Protein AF-A0A151SCG5-F1 (afdb_monomer_lite)

pLDDT: mean 90.66, std 7.93, range [55.75, 97.69]

InterPro domains:
  IPR059462 Domain of unknown function DUF8418 [PF28509] (10-48)

Organism: Cajanus cajan (NCBI:txid3821)

Radius of gyration: 13.79 Å; chains: 1; bounding box: 36×29×30 Å

Secondary structure (DSSP, 8-state):
-PPP--HHHHHHHHHHHHSSTT-SS-HHHHHHHHSS-HHHHHHHHHHHHHH-GGGS--B-TTS-B-----

Structure (mmCIF, N/CA/C/O backbone):
data_AF-A0A151SCG5-F1
#
_entry.id   AF-A0A151SCG5-F1
#
loop_
_atom_site.group_PDB
_atom_site.id
_atom_site.type_symbol
_atom_site.label_atom_id
_atom_site.label_alt_id
_atom_site.label_comp_id
_atom_site.label_asym_id
_atom_site.label_entity_id
_atom_site.label_seq_id
_atom_site.pdbx_PDB_ins_code
_atom_site.Cartn_x
_atom_site.Cartn_y
_atom_site.Cartn_z
_atom_site.occupancy
_atom_site.B_iso_or_equiv
_atom_site.auth_seq_id
_atom_site.auth_comp_id
_atom_site.auth_asym_id
_atom_site.auth_atom_id
_atom_site.pdbx_PDB_model_num
ATOM 1 N N . LEU A 1 1 ? 16.509 15.073 -15.613 1.00 55.75 1 LEU A N 1
ATOM 2 C CA . LEU A 1 1 ? 16.578 15.469 -14.188 1.00 55.75 1 LEU A CA 1
ATOM 3 C C . LEU A 1 1 ? 15.695 14.520 -13.394 1.00 55.75 1 LEU A C 1
ATOM 5 O O . LEU A 1 1 ? 14.515 14.412 -13.704 1.00 55.75 1 LEU A O 1
ATOM 9 N N . MET A 1 2 ? 16.270 13.777 -12.453 1.00 61.53 2 MET A N 1
ATOM 10 C CA . MET A 1 2 ? 15.512 12.937 -11.526 1.00 61.53 2 MET A CA 1
ATOM 11 C C . MET A 1 2 ? 14.877 13.859 -10.481 1.00 61.53 2 MET A C 1
ATOM 13 O O . MET A 1 2 ? 15.591 14.591 -9.806 1.00 61.53 2 MET A O 1
ATOM 17 N N . ILE A 1 3 ? 13.545 13.888 -10.412 1.00 76.94 3 ILE A N 1
ATOM 18 C CA . ILE A 1 3 ? 12.815 14.631 -9.378 1.00 76.94 3 ILE A CA 1
ATOM 19 C C . ILE A 1 3 ? 12.685 13.698 -8.180 1.00 76.94 3 ILE A C 1
ATOM 21 O O . ILE A 1 3 ? 12.064 12.638 -8.306 1.00 76.94 3 ILE A O 1
ATOM 25 N N . ASP A 1 4 ? 13.265 14.087 -7.048 1.00 77.00 4 ASP A N 1
ATOM 26 C CA . ASP A 1 4 ? 13.021 13.397 -5.789 1.00 77.00 4 ASP A CA 1
ATOM 27 C C . ASP A 1 4 ? 11.569 13.641 -5.356 1.00 77.00 4 ASP A C 1
ATOM 29 O O . ASP A 1 4 ? 11.104 14.778 -5.284 1.00 77.00 4 ASP A O 1
ATOM 33 N N . ARG A 1 5 ? 10.829 12.550 -5.155 1.00 79.88 5 ARG A N 1
ATOM 34 C CA . ARG A 1 5 ? 9.425 12.567 -4.720 1.00 79.88 5 ARG A CA 1
ATOM 35 C C . ARG A 1 5 ? 9.252 11.961 -3.327 1.00 79.88 5 ARG A C 1
ATOM 37 O O . ARG A 1 5 ? 8.131 11.590 -2.993 1.00 79.88 5 ARG A O 1
ATOM 44 N N . CYS A 1 6 ? 10.341 11.780 -2.575 1.00 85.50 6 CYS A N 1
ATOM 45 C CA . CYS A 1 6 ? 10.340 11.157 -1.251 1.00 85.50 6 CYS A CA 1
ATOM 46 C C . CYS A 1 6 ? 9.602 9.805 -1.249 1.00 85.50 6 CYS A C 1
ATOM 48 O O . CYS A 1 6 ? 8.745 9.540 -0.410 1.00 85.50 6 CYS A O 1
ATOM 50 N N . ARG A 1 7 ? 9.887 8.946 -2.241 1.00 84.25 7 ARG A N 1
ATOM 51 C CA . ARG A 1 7 ? 9.138 7.691 -2.474 1.00 84.25 7 ARG A CA 1
ATOM 52 C C . ARG A 1 7 ? 9.116 6.778 -1.249 1.00 84.25 7 ARG A C 1
ATOM 54 O O . ARG A 1 7 ? 8.079 6.202 -0.938 1.00 84.25 7 ARG A O 1
ATOM 61 N N . GLU A 1 8 ? 10.256 6.654 -0.578 1.00 87.19 8 GLU A N 1
ATOM 62 C CA . GLU A 1 8 ? 10.399 5.835 0.626 1.00 87.19 8 GLU A CA 1
ATOM 63 C C . GLU A 1 8 ? 9.584 6.399 1.795 1.00 87.19 8 GLU A C 1
ATOM 65 O O . GLU A 1 8 ? 8.888 5.654 2.480 1.00 87.19 8 GLU A O 1
ATOM 70 N N . GLU A 1 9 ? 9.589 7.720 1.977 1.00 89.94 9 GLU A N 1
ATOM 71 C CA . GLU A 1 9 ? 8.769 8.388 2.989 1.00 89.94 9 GLU A CA 1
ATOM 72 C C . GLU A 1 9 ? 7.274 8.198 2.706 1.00 89.94 9 GLU A C 1
ATOM 74 O O . GLU A 1 9 ? 6.520 7.813 3.597 1.00 89.94 9 GLU A O 1
ATOM 79 N N . GLY A 1 10 ? 6.853 8.364 1.448 1.00 90.44 10 GLY A N 1
ATOM 80 C CA . GLY A 1 10 ? 5.476 8.113 1.023 1.00 90.44 10 GLY A CA 1
ATOM 81 C C . GLY A 1 10 ? 5.028 6.671 1.275 1.00 90.44 10 GLY A C 1
ATOM 82 O O . GLY A 1 10 ? 3.922 6.451 1.770 1.00 90.44 10 GLY A O 1
ATOM 83 N N . HIS A 1 11 ? 5.896 5.692 1.000 1.00 90.94 11 HIS A N 1
ATOM 84 C CA . HIS A 1 11 ? 5.647 4.291 1.342 1.00 90.94 11 HIS A CA 1
ATOM 85 C C . HIS A 1 11 ? 5.486 4.097 2.852 1.00 90.94 11 HIS A C 1
ATOM 87 O O . HIS A 1 11 ? 4.530 3.464 3.294 1.00 90.94 11 HIS A O 1
ATOM 93 N N . ASN A 1 12 ? 6.402 4.648 3.651 1.00 92.62 12 ASN A N 1
ATOM 94 C CA . ASN A 1 12 ? 6.375 4.486 5.101 1.00 92.62 12 ASN A CA 1
ATOM 95 C C . ASN A 1 12 ? 5.117 5.110 5.714 1.00 92.62 12 ASN A C 1
ATOM 97 O O . ASN A 1 12 ? 4.505 4.501 6.589 1.00 92.62 12 ASN A O 1
ATOM 101 N N . LEU A 1 13 ? 4.697 6.279 5.226 1.00 93.88 13 LEU A N 1
ATOM 102 C CA . LEU A 1 13 ? 3.443 6.916 5.629 1.00 93.88 13 LEU A CA 1
ATOM 103 C C . LEU A 1 13 ? 2.241 6.032 5.295 1.00 93.88 13 LEU A C 1
ATOM 105 O O . LEU A 1 13 ? 1.464 5.700 6.186 1.00 93.88 13 LEU A O 1
ATOM 109 N N . LEU A 1 14 ? 2.126 5.574 4.043 1.00 93.00 14 LEU A N 1
ATOM 110 C CA . LEU A 1 14 ? 1.034 4.695 3.624 1.00 93.00 14 LEU A CA 1
ATOM 111 C C . LEU A 1 14 ? 0.987 3.409 4.458 1.00 93.00 14 LEU A C 1
ATOM 113 O O . LEU A 1 14 ? -0.090 2.986 4.886 1.00 93.00 14 LEU A O 1
ATOM 117 N N . PHE A 1 15 ? 2.147 2.794 4.698 1.00 95.00 15 PHE A N 1
ATOM 118 C CA . PHE A 1 15 ? 2.236 1.590 5.506 1.00 95.00 15 PHE A CA 1
ATOM 119 C C . PHE A 1 15 ? 1.734 1.867 6.924 1.00 95.00 15 PHE A C 1
ATOM 121 O O . PHE A 1 15 ? 0.764 1.245 7.354 1.00 95.00 15 PHE A O 1
ATOM 128 N N . ASN A 1 16 ? 2.334 2.836 7.617 1.00 95.62 16 ASN A N 1
ATOM 129 C CA . ASN A 1 16 ? 2.029 3.153 9.014 1.00 95.62 16 ASN A CA 1
ATOM 130 C C . ASN A 1 16 ? 0.570 3.578 9.237 1.00 95.62 16 ASN A C 1
ATOM 132 O O . ASN A 1 16 ? -0.027 3.247 10.263 1.00 95.62 16 ASN A O 1
ATOM 136 N N . ASP A 1 17 ? -0.027 4.244 8.254 1.00 96.25 17 ASP A N 1
ATOM 137 C CA . ASP A 1 17 ? -1.401 4.725 8.324 1.00 96.25 17 ASP A CA 1
ATOM 138 C C . ASP A 1 17 ? -2.446 3.603 8.274 1.00 96.25 17 ASP A C 1
ATOM 140 O O . ASP A 1 17 ? -3.523 3.743 8.861 1.00 96.25 17 ASP A O 1
ATOM 144 N N . TYR A 1 18 ? -2.158 2.490 7.589 1.00 96.19 18 TYR A N 1
ATOM 145 C CA . TYR A 1 18 ? -3.178 1.494 7.231 1.00 96.19 18 TYR A CA 1
ATOM 146 C C . TYR A 1 18 ? -2.864 0.045 7.633 1.00 96.19 18 TYR A C 1
ATOM 148 O O . TYR A 1 18 ? -3.794 -0.759 7.767 1.00 96.19 18 TYR A O 1
ATOM 156 N N . PHE A 1 19 ? -1.593 -0.333 7.786 1.00 94.94 19 PHE A N 1
ATOM 157 C CA . PHE A 1 19 ? -1.165 -1.739 7.850 1.00 94.94 19 PHE A CA 1
ATOM 158 C C . PHE A 1 19 ? -0.692 -2.259 9.222 1.00 94.94 19 PHE A C 1
ATOM 160 O O . PHE A 1 19 ? -0.864 -3.455 9.475 1.00 94.94 19 PHE A O 1
ATOM 167 N N . PRO A 1 20 ? -0.174 -1.444 10.150 1.00 95.62 20 PRO A N 1
ATOM 168 C CA . PRO A 1 20 ? 0.034 -1.877 11.526 1.00 95.62 20 PRO A CA 1
ATOM 169 C C . PRO A 1 20 ? -1.267 -2.283 12.227 1.00 95.62 20 PRO A C 1
ATOM 171 O O . PRO A 1 20 ? -2.371 -2.038 11.736 1.00 95.62 20 PRO A O 1
ATOM 174 N N . GLU A 1 21 ? -1.137 -2.923 13.386 1.00 92.81 21 GLU A 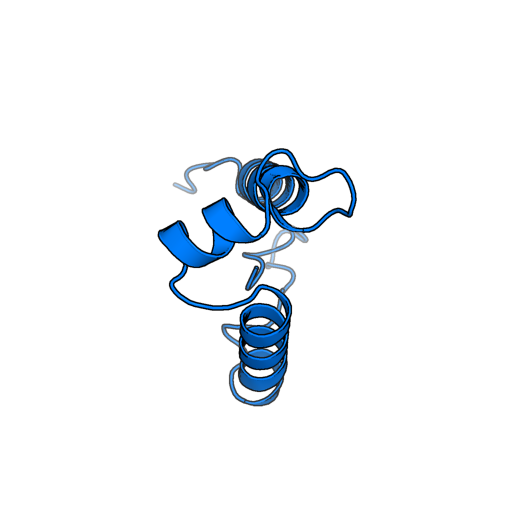N 1
ATOM 175 C CA . GLU A 1 21 ? -2.272 -3.192 14.278 1.00 92.81 21 GLU A CA 1
ATOM 176 C C . GLU A 1 21 ? -2.803 -1.892 14.904 1.00 92.81 21 GLU A C 1
ATOM 178 O O . GLU A 1 21 ? -4.006 -1.650 14.910 1.00 92.81 21 GLU A O 1
ATOM 183 N N . ASN A 1 22 ? -1.892 -1.002 15.309 1.00 94.12 22 ASN A N 1
ATOM 184 C CA . ASN A 1 22 ? -2.193 0.339 15.818 1.00 94.12 22 ASN A CA 1
ATOM 185 C C . ASN A 1 22 ? -2.236 1.388 14.690 1.00 94.12 22 ASN A C 1
ATOM 187 O O . ASN A 1 22 ? -1.702 2.486 14.838 1.00 94.12 22 ASN A O 1
ATOM 191 N N . SER A 1 23 ? -2.796 1.031 13.531 1.00 95.94 23 SER A N 1
ATOM 192 C CA . SER A 1 23 ? -2.857 1.926 12.373 1.00 95.94 23 SER A CA 1
ATOM 193 C C . SER A 1 23 ? -3.728 3.155 12.649 1.00 95.94 23 SER A C 1
ATOM 195 O O . SER A 1 23 ? -4.765 3.066 13.310 1.00 95.94 23 SER A O 1
ATOM 197 N N . VAL A 1 24 ? -3.340 4.305 12.087 1.00 97.69 24 VAL A N 1
ATOM 198 C CA . VAL A 1 24 ? -4.095 5.569 12.209 1.00 97.69 24 VAL A CA 1
ATOM 199 C C . VAL A 1 24 ? -5.525 5.403 11.688 1.00 97.69 24 VAL A C 1
ATOM 201 O O . VAL A 1 24 ? -6.490 5.896 12.276 1.00 97.69 24 VAL A O 1
ATOM 204 N N . TYR A 1 25 ? -5.681 4.669 10.585 1.00 96.88 25 TYR A N 1
ATOM 205 C CA . TYR A 1 25 ? -6.973 4.387 9.985 1.00 96.88 25 TYR A CA 1
ATOM 206 C C . TYR A 1 25 ? -7.460 2.981 10.325 1.00 96.88 25 TYR A C 1
ATOM 208 O O . TYR A 1 25 ? -6.762 1.985 10.158 1.00 96.88 25 TYR A O 1
ATOM 216 N N . THR A 1 26 ? -8.721 2.900 10.748 1.00 96.94 26 THR A N 1
ATOM 217 C CA . THR A 1 26 ? -9.405 1.635 11.025 1.00 96.94 26 THR A CA 1
ATOM 218 C C . THR A 1 26 ? -9.703 0.842 9.747 1.00 96.94 26 THR A C 1
ATOM 220 O O . THR A 1 26 ? -9.736 1.373 8.632 1.00 96.94 26 THR A O 1
ATOM 223 N N . ASN A 1 27 ? -10.067 -0.433 9.911 1.00 96.06 27 ASN A N 1
ATOM 224 C CA . ASN A 1 27 ? -10.547 -1.283 8.817 1.00 96.06 27 ASN A CA 1
ATOM 225 C C . ASN A 1 27 ? -11.741 -0.684 8.046 1.00 96.06 27 ASN A C 1
ATOM 227 O O . ASN A 1 27 ? -11.882 -0.920 6.844 1.00 96.06 27 ASN A O 1
ATOM 231 N N . ALA A 1 28 ? -12.603 0.097 8.708 1.00 97.25 28 ALA A N 1
ATOM 232 C CA . ALA A 1 28 ? -13.725 0.772 8.057 1.00 97.25 28 ALA A CA 1
ATOM 233 C C . ALA A 1 28 ? -13.245 1.897 7.124 1.00 97.25 28 ALA A C 1
ATOM 235 O O . ALA A 1 28 ? -13.735 2.016 5.999 1.00 97.25 28 ALA A O 1
ATOM 236 N N . HIS A 1 29 ? -12.246 2.675 7.550 1.00 97.69 29 HIS A N 1
ATOM 237 C CA . HIS A 1 29 ? -11.610 3.693 6.713 1.00 97.69 29 HIS A CA 1
ATOM 238 C C . HIS A 1 29 ? -10.886 3.064 5.517 1.00 97.69 29 HIS A C 1
ATOM 240 O O . HIS A 1 29 ? -11.086 3.513 4.386 1.00 97.69 29 HIS A O 1
ATOM 246 N N . PHE A 1 30 ? -10.138 1.976 5.739 1.00 97.12 30 PHE A N 1
ATOM 247 C CA . PHE A 1 30 ? -9.480 1.228 4.664 1.00 97.12 30 PHE A CA 1
ATOM 248 C C . PHE A 1 30 ? -10.497 0.747 3.619 1.00 97.12 30 PHE A C 1
ATOM 250 O O . PHE A 1 30 ? -10.368 1.050 2.432 1.00 97.12 30 PHE A O 1
ATOM 257 N N . ARG A 1 31 ? -11.575 0.079 4.060 1.00 97.56 31 ARG A N 1
ATOM 258 C CA . ARG A 1 31 ? -12.670 -0.370 3.183 1.00 97.56 31 ARG A CA 1
ATOM 259 C C . ARG A 1 31 ? -13.333 0.783 2.437 1.00 97.56 31 ARG A C 1
ATOM 261 O O . ARG A 1 31 ? -13.680 0.624 1.273 1.00 97.56 31 ARG A O 1
ATOM 268 N N . ARG A 1 32 ? -13.513 1.949 3.061 1.00 97.50 32 ARG A N 1
ATOM 269 C CA . ARG A 1 32 ? -14.093 3.121 2.388 1.00 97.50 32 ARG A CA 1
ATOM 270 C C . ARG A 1 32 ? -13.180 3.657 1.282 1.00 97.50 32 ARG A C 1
ATOM 272 O O . ARG A 1 32 ? -13.697 4.043 0.237 1.00 97.50 32 ARG A O 1
ATOM 279 N N . ARG A 1 33 ? -11.860 3.678 1.500 1.00 96.44 33 ARG A N 1
ATOM 280 C CA . ARG A 1 33 ? -10.877 4.205 0.539 1.00 96.44 33 ARG A CA 1
ATOM 2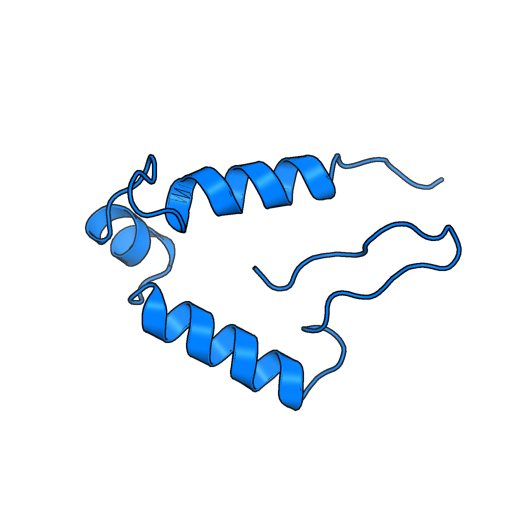81 C C . ARG A 1 33 ? -10.577 3.225 -0.593 1.00 96.44 33 ARG A C 1
ATOM 283 O O . ARG A 1 33 ? -10.735 3.582 -1.753 1.00 96.44 33 ARG A O 1
ATOM 290 N N . PHE A 1 34 ? -10.196 1.997 -0.254 1.00 95.12 34 PHE A N 1
ATOM 291 C CA . PHE A 1 34 ? -9.742 0.980 -1.211 1.00 95.12 34 PHE A CA 1
ATOM 292 C C . PHE A 1 34 ? -10.858 0.045 -1.684 1.00 95.12 34 PHE A C 1
ATOM 294 O O . PHE A 1 34 ? -10.639 -0.784 -2.560 1.00 95.12 34 PHE A O 1
ATOM 301 N N . ARG A 1 35 ? -12.063 0.160 -1.107 1.00 97.62 35 ARG A N 1
ATOM 302 C CA . ARG A 1 35 ? -13.252 -0.641 -1.462 1.00 97.62 35 ARG A CA 1
ATOM 303 C C . ARG A 1 35 ? -13.083 -2.153 -1.262 1.00 97.62 35 ARG A C 1
ATOM 305 O O . ARG A 1 35 ? -13.892 -2.930 -1.752 1.00 97.62 35 ARG A O 1
ATOM 312 N N . MET A 1 36 ? -12.093 -2.570 -0.468 1.00 97.25 36 MET A N 1
ATOM 313 C CA . MET A 1 36 ? -11.825 -3.967 -0.114 1.00 97.25 36 MET A CA 1
ATOM 314 C C . MET A 1 36 ? -11.282 -4.106 1.312 1.00 97.25 36 MET A C 1
ATOM 316 O O . MET A 1 36 ? -10.956 -3.121 1.969 1.00 97.25 36 MET A O 1
ATOM 320 N N . GLN A 1 37 ? -11.219 -5.339 1.818 1.00 96.12 37 GLN A N 1
ATOM 321 C CA . GLN A 1 37 ? -10.567 -5.632 3.098 1.00 96.12 37 GLN A CA 1
ATOM 322 C C . GLN A 1 37 ? -9.048 -5.647 2.943 1.00 96.12 37 GLN A C 1
ATOM 324 O O . GLN A 1 37 ? -8.542 -6.074 1.908 1.00 96.12 37 GLN A O 1
ATOM 329 N N . ARG A 1 38 ? -8.322 -5.268 4.001 1.00 95.50 38 ARG A N 1
ATOM 330 C CA . ARG A 1 38 ? -6.855 -5.190 3.982 1.00 95.50 38 ARG A CA 1
ATOM 331 C C . ARG A 1 38 ? -6.187 -6.515 3.610 1.00 95.50 38 ARG A C 1
ATOM 333 O O . ARG A 1 38 ? -5.277 -6.534 2.795 1.00 95.50 38 ARG A O 1
ATOM 340 N N . HIS A 1 39 ? -6.686 -7.634 4.134 1.00 95.50 39 HIS A N 1
ATOM 341 C CA . HIS A 1 39 ? -6.144 -8.953 3.794 1.00 95.50 39 HIS A CA 1
ATOM 342 C C . HIS A 1 39 ? -6.385 -9.338 2.323 1.00 95.50 39 HIS A C 1
ATOM 344 O O . HIS A 1 39 ? -5.569 -10.038 1.736 1.00 95.50 39 HIS A O 1
ATOM 350 N N . VAL A 1 40 ? -7.487 -8.882 1.713 1.00 97.44 40 VAL A N 1
ATOM 351 C CA . VAL A 1 40 ? -7.761 -9.119 0.285 1.00 97.44 40 VAL A CA 1
ATOM 352 C C . VAL A 1 40 ? -6.805 -8.292 -0.563 1.00 97.44 40 VAL A C 1
ATOM 354 O O . VAL A 1 40 ? -6.218 -8.827 -1.495 1.00 97.44 40 VAL A O 1
ATOM 357 N N . PHE A 1 41 ? -6.602 -7.024 -0.197 1.00 96.12 41 PHE A N 1
ATOM 358 C CA . PHE A 1 41 ? -5.626 -6.153 -0.849 1.00 96.12 41 PHE A CA 1
ATOM 359 C C . PHE A 1 41 ? -4.229 -6.784 -0.846 1.00 96.12 41 PHE A C 1
ATOM 361 O O . PHE A 1 41 ? -3.630 -6.938 -1.903 1.00 96.12 41 PHE A O 1
ATOM 368 N N . LEU A 1 42 ? -3.755 -7.237 0.320 1.00 95.44 42 LEU A N 1
ATOM 369 C CA . LEU A 1 42 ? -2.443 -7.877 0.447 1.00 95.44 42 LEU A CA 1
ATOM 370 C C . LEU A 1 42 ? -2.320 -9.146 -0.405 1.00 95.44 42 LEU A C 1
ATOM 372 O O . LEU A 1 42 ? -1.312 -9.314 -1.079 1.00 95.44 42 LEU A O 1
ATOM 376 N N . ARG A 1 43 ? -3.353 -9.998 -0.445 1.00 97.12 43 ARG A N 1
ATOM 377 C CA . ARG A 1 43 ? -3.357 -11.195 -1.306 1.00 97.12 43 ARG A CA 1
ATOM 378 C C . ARG A 1 43 ? -3.314 -10.854 -2.795 1.00 97.12 43 ARG A C 1
ATOM 380 O O . ARG A 1 43 ? -2.710 -11.592 -3.563 1.00 97.12 43 ARG A O 1
ATOM 387 N N . ILE A 1 44 ? -3.968 -9.769 -3.214 1.00 96.50 44 ILE A N 1
ATOM 388 C CA . ILE A 1 44 ? -3.911 -9.298 -4.604 1.00 96.50 44 ILE A CA 1
ATOM 389 C C . ILE A 1 44 ? -2.507 -8.783 -4.919 1.00 96.50 44 ILE A C 1
ATOM 391 O O . ILE A 1 44 ? -1.948 -9.176 -5.936 1.00 96.50 44 ILE A O 1
ATOM 395 N N . VAL A 1 45 ? -1.930 -7.952 -4.047 1.00 95.06 45 VAL A N 1
ATOM 396 C CA . VAL A 1 45 ? -0.562 -7.433 -4.205 1.00 95.06 45 VAL A CA 1
ATOM 397 C C . VAL A 1 45 ? 0.453 -8.573 -4.285 1.00 95.06 45 VAL A C 1
ATOM 399 O O . VAL A 1 45 ? 1.276 -8.594 -5.195 1.00 95.06 45 VAL A O 1
ATOM 402 N N . GLU A 1 46 ? 0.356 -9.554 -3.387 1.00 95.19 46 GLU A N 1
ATOM 403 C CA . GLU A 1 46 ? 1.197 -10.753 -3.392 1.00 95.19 46 GLU A CA 1
ATOM 404 C C . GLU A 1 46 ? 1.037 -11.547 -4.693 1.00 95.19 46 GLU A C 1
ATOM 406 O O . GLU A 1 46 ? 2.026 -11.842 -5.361 1.00 95.19 46 GLU A O 1
ATOM 411 N N . ALA A 1 47 ? -0.204 -11.838 -5.099 1.00 96.88 47 ALA A N 1
ATOM 412 C CA . ALA A 1 47 ? -0.472 -12.554 -6.340 1.00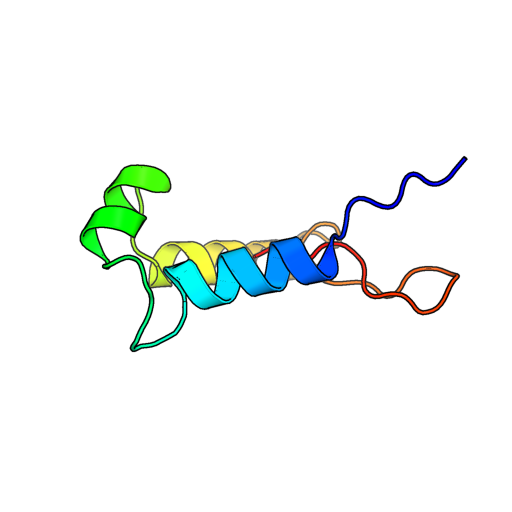 96.88 47 ALA A CA 1
ATOM 413 C C . ALA A 1 47 ? 0.115 -11.814 -7.550 1.00 96.88 47 ALA A C 1
ATOM 415 O O . ALA A 1 47 ? 0.826 -12.421 -8.345 1.00 96.88 47 ALA A O 1
ATOM 416 N N . LEU A 1 48 ? -0.116 -10.506 -7.671 1.00 95.94 48 LEU A N 1
ATOM 417 C CA . LEU A 1 48 ? 0.445 -9.693 -8.752 1.00 95.94 48 LEU A CA 1
ATOM 418 C C . LEU A 1 48 ? 1.975 -9.702 -8.736 1.00 95.94 48 LEU A C 1
ATOM 420 O O . LEU A 1 48 ? 2.579 -9.825 -9.796 1.00 95.94 48 LEU A O 1
ATOM 424 N N . GLY A 1 49 ? 2.593 -9.680 -7.554 1.00 94.38 49 GLY A N 1
ATOM 425 C CA . GLY A 1 49 ? 4.038 -9.828 -7.396 1.00 94.38 49 GLY A CA 1
ATOM 426 C C . GLY A 1 49 ? 4.583 -11.166 -7.905 1.00 94.38 49 GLY A C 1
ATOM 427 O O . GLY A 1 49 ? 5.758 -11.242 -8.247 1.00 94.38 49 GLY A O 1
ATOM 428 N N . HIS A 1 50 ? 3.768 -12.218 -8.013 1.00 94.00 50 HIS A N 1
ATOM 429 C CA . HIS A 1 50 ? 4.178 -13.469 -8.661 1.00 94.00 50 HIS A CA 1
ATOM 430 C C . HIS A 1 50 ? 4.058 -13.431 -10.188 1.00 94.00 50 HIS A C 1
ATOM 432 O O . HIS A 1 50 ? 4.852 -14.085 -10.864 1.00 94.00 50 HIS A O 1
ATOM 438 N N . TYR A 1 51 ? 3.091 -12.685 -10.727 1.00 94.88 51 TYR A N 1
ATOM 439 C CA . TYR A 1 51 ? 2.790 -12.673 -12.162 1.00 94.88 51 TYR A CA 1
ATOM 440 C C . TYR A 1 51 ? 3.513 -11.571 -12.942 1.00 94.88 51 TYR A C 1
ATOM 442 O O . TYR A 1 51 ? 3.821 -11.775 -14.113 1.00 94.88 51 TYR A O 1
ATOM 450 N N . ASP A 1 52 ? 3.777 -10.423 -12.320 1.00 93.19 52 ASP A N 1
ATOM 451 C CA . ASP A 1 52 ? 4.315 -9.241 -12.990 1.00 93.19 52 ASP A CA 1
ATOM 452 C C . ASP A 1 52 ? 5.412 -8.578 -12.143 1.00 93.19 52 ASP A C 1
ATOM 454 O O . ASP A 1 52 ? 5.210 -8.194 -10.987 1.00 93.19 52 ASP A O 1
ATOM 458 N N . ASP A 1 53 ? 6.594 -8.416 -12.742 1.00 89.38 53 ASP A N 1
ATOM 459 C CA . ASP A 1 53 ? 7.758 -7.787 -12.114 1.00 89.38 53 ASP A CA 1
ATOM 460 C C . ASP A 1 53 ? 7.524 -6.318 -11.739 1.00 89.38 53 ASP A C 1
ATOM 462 O O . ASP A 1 53 ? 8.251 -5.790 -10.895 1.00 89.38 53 ASP A O 1
ATOM 466 N N . TYR A 1 54 ? 6.520 -5.658 -12.325 1.00 87.06 54 TYR A N 1
ATOM 467 C CA . TYR A 1 54 ? 6.101 -4.319 -11.919 1.00 87.06 54 TYR A CA 1
ATOM 468 C C . TY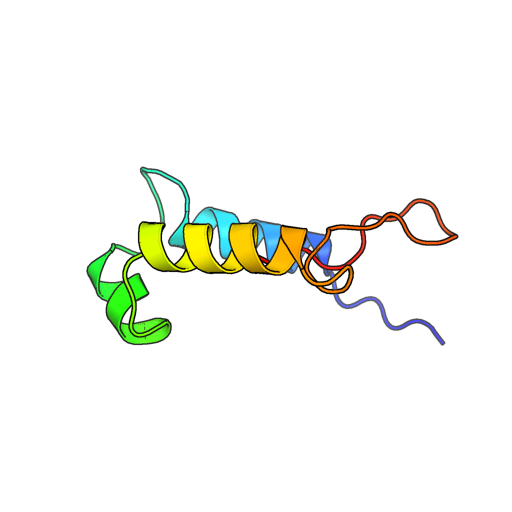R A 1 54 ? 5.666 -4.271 -10.446 1.00 87.06 54 TYR A C 1
ATOM 470 O O . TYR A 1 54 ? 5.927 -3.287 -9.757 1.00 87.06 54 TYR A O 1
ATOM 478 N N . PHE A 1 55 ? 5.054 -5.348 -9.941 1.00 90.25 55 PHE A N 1
ATOM 479 C CA . PHE A 1 55 ? 4.592 -5.459 -8.554 1.00 90.25 55 PHE A CA 1
ATOM 480 C C . PHE A 1 55 ? 5.643 -6.065 -7.617 1.00 90.25 55 PHE A C 1
ATOM 482 O O . PHE A 1 55 ? 5.332 -6.435 -6.486 1.00 90.25 55 PHE A O 1
ATOM 489 N N . LYS A 1 56 ? 6.904 -6.157 -8.050 1.00 90.31 56 LYS A N 1
ATOM 490 C CA . LYS A 1 56 ? 8.025 -6.510 -7.177 1.00 90.31 56 LYS A CA 1
ATOM 491 C C . LYS A 1 56 ? 8.790 -5.251 -6.811 1.00 90.31 56 LYS A C 1
ATOM 493 O O . LYS A 1 56 ? 9.162 -4.459 -7.675 1.00 90.31 56 LYS A O 1
ATOM 498 N N . MET A 1 57 ? 9.112 -5.101 -5.530 1.00 86.88 57 MET A N 1
ATOM 499 C CA . MET A 1 57 ? 10.076 -4.084 -5.121 1.00 86.88 57 MET A CA 1
ATOM 500 C C . MET A 1 57 ? 11.443 -4.444 -5.715 1.00 86.88 57 MET A C 1
ATOM 502 O O . MET A 1 57 ? 11.988 -5.516 -5.447 1.00 86.88 57 MET A O 1
ATOM 506 N N . ARG A 1 58 ? 12.001 -3.546 -6.527 1.00 85.94 58 ARG A N 1
ATOM 507 C CA . ARG A 1 58 ? 13.310 -3.718 -7.171 1.00 85.94 58 ARG A CA 1
ATOM 508 C C . ARG A 1 58 ? 14.293 -2.689 -6.653 1.00 85.94 58 ARG A C 1
ATOM 510 O O . ARG A 1 58 ? 13.896 -1.607 -6.246 1.00 85.94 58 ARG A O 1
ATOM 517 N N 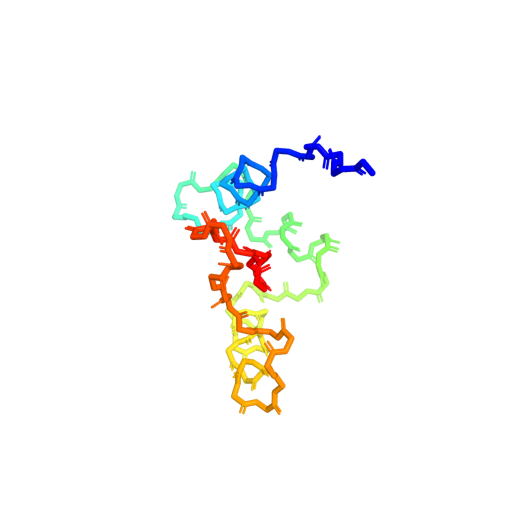. ILE A 1 59 ? 15.572 -3.025 -6.696 1.00 86.12 59 ILE A N 1
ATOM 518 C CA . ILE A 1 59 ? 16.648 -2.070 -6.454 1.00 86.12 59 ILE A CA 1
ATOM 519 C C . ILE A 1 59 ? 17.019 -1.455 -7.805 1.00 86.12 59 ILE A C 1
ATOM 521 O O . ILE A 1 59 ? 17.184 -2.181 -8.789 1.00 86.12 59 ILE A O 1
ATOM 525 N N . ASP A 1 60 ? 17.078 -0.129 -7.876 1.00 82.19 60 ASP A N 1
ATOM 526 C CA . ASP A 1 60 ? 17.469 0.571 -9.095 1.00 82.19 60 ASP A CA 1
ATOM 527 C C . ASP A 1 60 ? 18.997 0.572 -9.300 1.00 82.19 60 ASP A C 1
ATOM 529 O O . ASP A 1 60 ? 19.769 0.089 -8.469 1.00 82.19 60 ASP A O 1
ATOM 533 N N . ALA A 1 61 ? 19.458 1.119 -10.429 1.00 85.00 61 ALA A N 1
ATOM 534 C CA . ALA A 1 61 ? 20.885 1.170 -10.763 1.00 85.00 61 ALA A CA 1
ATOM 535 C C . ALA A 1 61 ? 21.730 1.994 -9.766 1.00 85.00 61 ALA A C 1
ATOM 537 O O . ALA A 1 61 ? 22.954 1.900 -9.782 1.00 85.00 61 ALA A O 1
ATOM 538 N N . THR A 1 62 ? 21.089 2.786 -8.901 1.00 86.38 62 THR A N 1
ATOM 539 C CA . THR A 1 62 ? 21.727 3.598 -7.854 1.00 86.38 62 THR A CA 1
ATOM 540 C C . THR A 1 62 ? 21.718 2.921 -6.483 1.00 86.38 62 THR A C 1
ATOM 542 O O . THR A 1 62 ? 22.101 3.537 -5.496 1.00 86.38 62 THR A O 1
ATOM 545 N N . GLN A 1 63 ? 21.307 1.649 -6.420 1.00 82.31 63 GLN A N 1
ATOM 546 C CA . GLN A 1 63 ? 21.089 0.885 -5.187 1.00 82.31 63 GLN A CA 1
ATOM 547 C C . GLN A 1 63 ? 19.938 1.399 -4.310 1.00 82.31 63 GLN A C 1
ATOM 54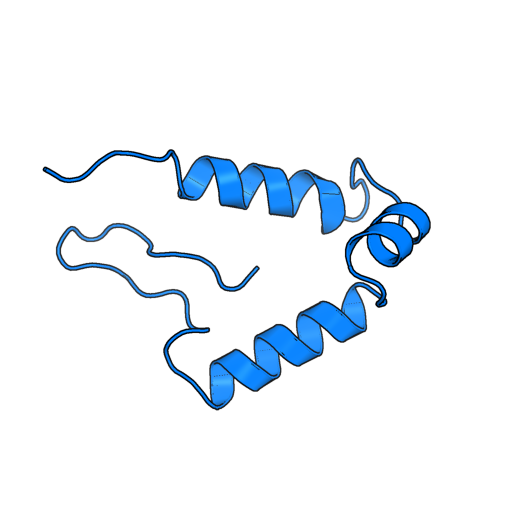9 O O . GLN A 1 63 ? 19.811 1.007 -3.150 1.00 82.31 63 GLN A O 1
ATOM 554 N N . THR A 1 64 ? 19.047 2.216 -4.871 1.00 82.38 64 THR A N 1
ATOM 555 C CA . THR A 1 64 ? 17.879 2.724 -4.153 1.00 82.38 64 THR A CA 1
ATOM 556 C C . THR A 1 64 ? 16.706 1.763 -4.320 1.00 82.38 64 THR A C 1
ATOM 558 O O . THR A 1 64 ? 16.486 1.204 -5.399 1.00 82.38 64 THR A O 1
ATOM 561 N N . LYS A 1 65 ? 15.923 1.552 -3.255 1.00 82.06 65 LYS A N 1
ATOM 562 C CA . LYS A 1 65 ? 14.668 0.799 -3.358 1.00 82.06 65 LYS A CA 1
ATOM 563 C C . LYS A 1 65 ? 13.698 1.550 -4.271 1.00 82.06 65 LYS A C 1
ATOM 565 O O . LYS A 1 65 ? 13.396 2.723 -4.066 1.00 82.06 65 LYS A O 1
ATOM 570 N N . GLY A 1 66 ? 13.218 0.849 -5.288 1.00 80.50 66 GLY A N 1
ATOM 571 C CA . GLY A 1 66 ? 12.172 1.300 -6.188 1.00 80.50 66 GLY A CA 1
ATOM 572 C C . GLY A 1 66 ? 10.811 1.359 -5.499 1.00 80.50 66 GLY A C 1
ATOM 573 O O . GLY A 1 66 ? 10.686 1.206 -4.285 1.00 80.50 66 GLY A O 1
ATOM 574 N N . LEU A 1 67 ? 9.768 1.589 -6.295 1.00 83.44 67 LEU A N 1
ATOM 575 C CA . LEU A 1 67 ? 8.406 1.658 -5.777 1.00 83.44 67 LEU A CA 1
ATOM 576 C C . LEU A 1 67 ? 8.008 0.325 -5.133 1.00 83.44 67 LEU A C 1
ATOM 578 O O . LEU A 1 67 ? 8.240 -0.748 -5.689 1.00 83.44 67 LEU A O 1
ATOM 582 N N . SER A 1 68 ? 7.412 0.426 -3.949 1.00 85.69 68 SER A N 1
ATOM 583 C CA . SER A 1 68 ? 6.741 -0.693 -3.306 1.00 85.69 68 SER A CA 1
ATOM 584 C C . SER A 1 68 ? 5.380 -0.906 -3.978 1.00 85.69 68 SER A C 1
ATOM 586 O O . SER A 1 68 ? 4.741 0.078 -4.358 1.00 85.69 68 SER A O 1
ATOM 588 N N . PRO A 1 69 ? 4.921 -2.157 -4.131 1.00 87.69 69 PRO A N 1
ATOM 589 C CA . PRO A 1 69 ? 3.578 -2.454 -4.625 1.00 87.69 69 PRO A CA 1
ATOM 590 C C . PRO A 1 69 ? 2.479 -2.240 -3.563 1.00 87.69 69 PRO A C 1
ATOM 592 O O . PRO A 1 69 ? 1.308 -2.488 -3.852 1.00 87.69 69 PRO A O 1
ATOM 595 N N . LEU A 1 70 ? 2.859 -1.837 -2.342 1.00 86.69 70 LEU A N 1
ATOM 596 C CA . LEU A 1 70 ? 1.959 -1.449 -1.250 1.00 86.69 70 LEU A CA 1
ATOM 597 C C . LEU A 1 70 ? 1.381 -0.047 -1.445 1.00 86.69 70 LEU A C 1
ATOM 599 O O . LEU A 1 70 ? 2.159 0.874 -1.782 1.00 86.69 70 LEU A O 1
#

Sequence (70 aa):
LMIDRCREEGHNLLFNDYFPENSVYTNAHFRRRFRMQRHVFLRIVEALGHYDDYFKMRIDATQTKGLSPL

Foldseek 3Di:
DDDDPVQVVVVVLVCQQPPDPPHVDDQVRVCVPVVDGPVVLVVVLVVCVVVDVVSDFDQDPVRDTDHHND